Protein AF-A0A5B2W5I4-F1 (afdb_monomer)

Foldseek 3Di:
DPQQPWDWDQDPVRDIFTFSDDDPNATEHEPPRDDPQKDFQVVCVVVQWHADPPFDFNHWYWYQDPPPGIDITGIGGPVRIGGHDDCDVVNVVVVVVVQQQQQAAPPPRDGDPDGDDPQRSHDPVVCVVVVPPGDPDD

Organism: NCBI:txid1892852

Solvent-accessible surface area (backbone atoms only — not comparable to full-atom values): 8288 Å² total; per-residue (Å²): 129,82,78,61,62,68,36,87,42,73,47,97,88,68,50,78,45,65,26,50,41,69,55,98,88,26,43,26,19,47,76,92,50,64,57,88,64,54,35,38,70,66,58,32,48,76,71,52,28,32,80,39,91,89,64,72,66,67,24,36,38,42,39,74,44,89,98,70,46,77,45,78,42,55,21,31,57,54,89,64,42,36,76,42,85,77,87,45,72,67,56,51,51,52,51,51,52,50,54,47,57,45,15,31,18,77,80,82,65,49,75,52,98,54,76,41,52,86,73,62,38,40,45,68,70,59,25,67,75,66,72,55,81,49,73,79,86,128

Structure (mmCIF, N/CA/C/O backbone):
data_AF-A0A5B2W5I4-F1
#
_entry.id   AF-A0A5B2W5I4-F1
#
loop_
_atom_s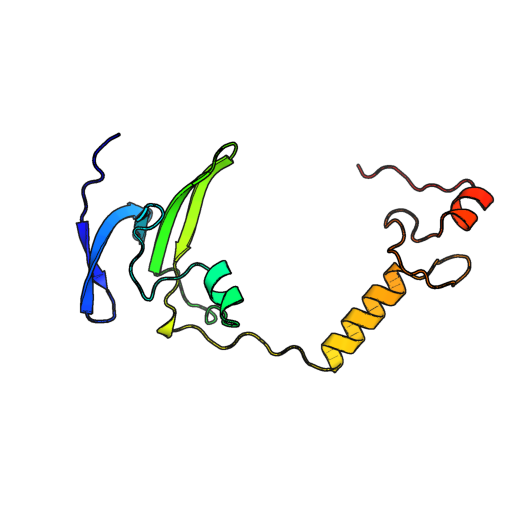ite.group_PDB
_atom_site.id
_atom_site.type_symbol
_atom_site.label_atom_id
_atom_site.label_alt_id
_atom_site.label_comp_id
_atom_site.label_asym_id
_atom_site.label_entity_id
_atom_site.label_seq_id
_atom_site.pdbx_PDB_ins_code
_atom_site.Cartn_x
_atom_site.Cartn_y
_atom_site.Cartn_z
_atom_site.occupancy
_atom_site.B_iso_or_equiv
_atom_site.auth_seq_id
_atom_site.auth_comp_id
_atom_site.auth_asym_id
_atom_site.auth_atom_id
_atom_site.pdbx_PDB_model_num
ATOM 1 N N . MET A 1 1 ? 11.211 -6.173 31.897 1.00 47.19 1 MET A N 1
ATOM 2 C CA . MET A 1 1 ? 10.103 -5.683 31.046 1.00 47.19 1 MET A CA 1
ATOM 3 C C . MET A 1 1 ? 9.092 -4.997 31.952 1.00 47.19 1 MET A C 1
ATOM 5 O O . MET A 1 1 ? 8.561 -5.672 32.825 1.00 47.19 1 MET A O 1
ATOM 9 N N . ARG A 1 2 ? 8.875 -3.675 31.846 1.00 47.03 2 ARG A N 1
ATOM 10 C CA . ARG A 1 2 ? 7.774 -3.039 32.595 1.00 47.03 2 ARG A CA 1
ATOM 11 C C . ARG A 1 2 ? 6.485 -3.701 32.123 1.00 47.03 2 ARG A C 1
ATOM 13 O O . ARG A 1 2 ? 6.243 -3.718 30.919 1.00 47.03 2 ARG A O 1
ATOM 20 N N . ARG A 1 3 ? 5.700 -4.273 33.043 1.00 52.47 3 ARG A N 1
ATOM 21 C CA . ARG A 1 3 ? 4.307 -4.635 32.761 1.00 52.47 3 ARG A CA 1
ATOM 22 C C . ARG A 1 3 ? 3.665 -3.366 32.210 1.00 52.47 3 ARG A C 1
ATOM 24 O O . ARG A 1 3 ? 3.555 -2.388 32.948 1.00 52.47 3 ARG A O 1
ATOM 31 N N . ALA A 1 4 ? 3.361 -3.342 30.914 1.00 59.84 4 ALA A N 1
ATOM 32 C CA . ALA A 1 4 ? 2.595 -2.247 30.348 1.00 59.84 4 ALA A CA 1
ATOM 33 C C . ALA A 1 4 ? 1.312 -2.164 31.177 1.00 59.84 4 ALA A C 1
ATOM 35 O O . ALA A 1 4 ? 0.634 -3.178 31.354 1.00 59.84 4 ALA A O 1
ATOM 36 N N . GLN A 1 5 ? 1.050 -1.004 31.777 1.00 69.81 5 GLN A N 1
ATOM 37 C CA . GLN A 1 5 ? -0.222 -0.779 32.445 1.00 69.81 5 GLN A CA 1
ATOM 38 C C . GLN A 1 5 ? -1.288 -0.859 31.362 1.00 69.81 5 GLN A C 1
ATOM 40 O O . GLN A 1 5 ? -1.392 0.037 30.524 1.00 69.81 5 GLN A O 1
ATOM 45 N N . LEU A 1 6 ? -2.014 -1.973 31.351 1.00 83.12 6 LEU A N 1
ATOM 46 C CA . LEU A 1 6 ? -3.155 -2.142 30.476 1.00 83.12 6 LEU A CA 1
ATOM 47 C C . LEU A 1 6 ? -4.199 -1.098 30.867 1.00 83.12 6 LEU A C 1
ATOM 49 O O . LEU A 1 6 ? -4.461 -0.894 32.053 1.00 83.12 6 LEU A O 1
ATOM 53 N N . ARG A 1 7 ? -4.746 -0.409 29.872 1.00 87.31 7 ARG A N 1
ATOM 54 C CA . ARG A 1 7 ? -5.828 0.554 30.057 1.00 87.31 7 ARG A CA 1
ATOM 55 C C . ARG A 1 7 ? -7.061 0.063 29.331 1.00 87.31 7 ARG A C 1
ATOM 57 O O . ARG A 1 7 ? -6.965 -0.368 28.182 1.00 87.31 7 ARG A O 1
ATOM 64 N N . ASP A 1 8 ? -8.197 0.159 30.006 1.00 92.06 8 ASP A N 1
ATOM 65 C CA . ASP A 1 8 ? -9.489 -0.109 29.397 1.00 92.06 8 ASP A CA 1
ATOM 66 C C . ASP A 1 8 ? -9.794 0.974 28.359 1.00 92.06 8 ASP A C 1
ATOM 68 O O . ASP A 1 8 ? -9.688 2.175 28.619 1.00 92.06 8 ASP A O 1
ATOM 72 N N . LEU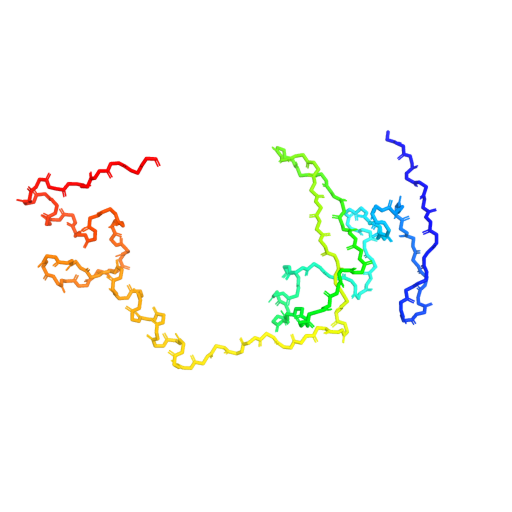 A 1 9 ? -10.169 0.534 27.165 1.00 93.00 9 LEU A N 1
ATOM 73 C CA . LEU A 1 9 ? -10.614 1.368 26.064 1.00 93.00 9 LEU A CA 1
ATOM 74 C C . LEU A 1 9 ? -11.902 0.766 25.514 1.00 93.00 9 LEU A C 1
ATOM 76 O O . LEU A 1 9 ? -11.967 -0.428 25.221 1.00 93.00 9 LEU A O 1
ATOM 80 N N . ARG A 1 10 ? -12.917 1.605 25.323 1.00 95.06 10 ARG A N 1
ATOM 81 C CA . ARG A 1 10 ? -14.127 1.212 24.607 1.00 95.06 10 ARG A CA 1
ATOM 82 C C . ARG A 1 10 ? -13.974 1.546 23.125 1.00 95.06 10 ARG A C 1
ATOM 84 O O . ARG A 1 10 ? -13.697 2.693 22.777 1.00 95.06 10 ARG A O 1
ATOM 91 N N . LEU A 1 11 ? -14.128 0.542 22.269 1.00 93.56 11 LEU A N 1
ATOM 92 C CA . LEU A 1 11 ? -14.092 0.680 20.816 1.00 93.56 11 LEU A CA 1
ATOM 93 C C . LEU A 1 11 ? -15.392 1.298 20.279 1.00 93.56 11 LEU A C 1
ATOM 95 O O . LEU A 1 11 ? -16.379 1.467 20.998 1.00 93.56 11 LEU A O 1
ATOM 99 N N . TRP A 1 12 ? -15.388 1.645 18.990 1.00 91.88 12 TRP A N 1
ATOM 100 C CA . TRP A 1 12 ? -16.520 2.294 18.315 1.00 91.88 12 TRP A CA 1
ATOM 101 C C . TRP A 1 12 ? -17.763 1.399 18.204 1.00 91.88 12 TRP A C 1
ATOM 103 O O . TRP A 1 12 ? -18.869 1.912 18.071 1.00 91.88 12 TRP A O 1
ATOM 113 N N . ASP A 1 13 ? -17.582 0.081 18.246 1.00 91.50 13 ASP A N 1
ATOM 114 C CA . ASP A 1 13 ? -18.636 -0.937 18.215 1.00 91.50 13 ASP A CA 1
ATOM 115 C C . ASP A 1 13 ? -19.208 -1.235 19.616 1.00 91.50 13 ASP A C 1
ATOM 117 O O . ASP A 1 13 ? -20.123 -2.041 19.768 1.00 91.50 13 ASP A O 1
ATOM 121 N N . GLY A 1 14 ? -18.683 -0.572 20.652 1.00 92.69 14 GLY A N 1
ATOM 122 C CA . GLY A 1 14 ? -19.069 -0.769 22.043 1.00 92.69 14 GLY A CA 1
ATOM 123 C C . GLY A 1 14 ? -18.291 -1.868 22.767 1.00 92.69 14 GLY A C 1
ATOM 124 O O . GLY A 1 14 ? -18.471 -1.989 23.982 1.00 92.69 14 GLY A O 1
ATOM 125 N N . THR A 1 15 ? -17.418 -2.602 22.072 1.00 92.69 15 THR A N 1
ATOM 126 C CA . THR A 1 15 ? -16.569 -3.654 22.638 1.00 92.69 15 THR A CA 1
ATOM 127 C C . THR A 1 15 ? -15.496 -3.043 23.537 1.00 92.69 15 THR A C 1
ATOM 129 O O . THR A 1 15 ? -14.864 -2.040 23.198 1.00 92.69 15 THR A O 1
ATOM 132 N N . TRP A 1 16 ? -15.269 -3.650 24.699 1.00 93.62 16 TRP A N 1
ATOM 133 C CA . TRP A 1 16 ? -14.172 -3.270 25.585 1.00 93.62 16 TRP A CA 1
ATOM 134 C C . TRP A 1 16 ? -12.892 -4.007 25.201 1.00 93.62 16 TRP A C 1
ATOM 136 O O . TRP A 1 16 ? -12.906 -5.212 24.960 1.00 93.62 16 TRP A O 1
ATOM 146 N N . THR A 1 17 ? -11.777 -3.284 25.166 1.00 93.25 17 THR A N 1
ATOM 147 C CA . THR A 1 17 ? -10.445 -3.835 24.915 1.00 93.25 17 THR A CA 1
ATOM 148 C C . THR A 1 17 ? -9.432 -3.241 25.881 1.00 93.25 17 THR A C 1
ATOM 150 O O . THR A 1 17 ? -9.614 -2.145 26.406 1.00 93.25 17 THR A O 1
ATOM 153 N N . TRP A 1 18 ? -8.307 -3.929 26.041 1.00 93.31 18 TRP A N 1
ATOM 154 C CA . TRP A 1 18 ? -7.141 -3.398 26.735 1.00 93.31 18 TRP A CA 1
ATOM 155 C C . TRP A 1 18 ? -6.118 -2.871 25.738 1.00 93.31 18 TRP A C 1
ATOM 157 O O . TRP A 1 18 ? -5.726 -3.594 24.822 1.00 93.31 18 TRP A O 1
ATOM 167 N N . CYS A 1 19 ? -5.674 -1.627 25.903 1.00 93.62 19 CYS A N 1
ATOM 168 C CA . CYS A 1 19 ? -4.516 -1.083 25.194 1.00 93.62 19 CYS A CA 1
ATOM 169 C C . CYS A 1 19 ? -3.306 -0.996 26.132 1.00 93.62 19 CYS A C 1
ATOM 171 O O . CYS A 1 19 ? -3.439 -0.948 27.354 1.00 93.62 19 CYS A O 1
ATOM 173 N N . SER A 1 20 ? -2.100 -0.991 25.570 1.00 92.44 20 SER A N 1
ATOM 174 C CA . SER A 1 20 ? -0.847 -0.908 26.333 1.00 92.44 20 SER A CA 1
ATOM 175 C C . SER A 1 20 ? -0.504 0.521 26.778 1.00 92.44 20 SER A C 1
ATOM 177 O O . SER A 1 20 ? 0.445 0.729 27.535 1.00 92.44 20 SER A O 1
ATOM 179 N N . GLY A 1 21 ? -1.271 1.509 26.311 1.00 92.69 21 GLY A N 1
ATOM 180 C CA . GLY A 1 21 ? -1.161 2.915 26.670 1.00 92.69 21 GLY A CA 1
ATOM 181 C C . GLY A 1 21 ? -1.597 3.821 25.523 1.00 92.69 21 GLY A C 1
ATOM 182 O O . GLY A 1 21 ? -2.239 3.377 24.572 1.00 92.69 21 GLY A O 1
ATOM 183 N N . PHE A 1 22 ? -1.198 5.089 25.605 1.00 93.31 22 PHE A N 1
ATOM 184 C CA . PHE A 1 22 ? -1.437 6.092 24.569 1.00 93.31 22 PHE A CA 1
ATOM 185 C C . PHE A 1 22 ? -0.106 6.688 24.103 1.00 93.31 22 PHE A C 1
ATOM 187 O O . PHE A 1 22 ? 0.789 6.908 24.920 1.00 93.31 22 PHE A O 1
ATOM 194 N N . ARG A 1 23 ? 0.025 6.923 22.798 1.00 92.38 23 ARG A N 1
ATOM 195 C CA . ARG A 1 23 ? 1.140 7.629 22.153 1.00 92.38 23 ARG A CA 1
ATOM 196 C C . ARG A 1 23 ? 0.539 8.671 21.224 1.00 92.38 23 ARG A C 1
ATOM 198 O O . ARG A 1 23 ? -0.320 8.325 20.423 1.00 92.38 23 ARG A O 1
ATOM 205 N N . ASP A 1 24 ? 0.929 9.930 21.392 1.00 88.88 24 ASP A N 1
ATOM 206 C CA . ASP A 1 24 ? 0.419 11.052 20.591 1.00 88.88 24 ASP A CA 1
ATOM 207 C C . ASP A 1 24 ? -1.122 11.122 20.547 1.00 88.88 24 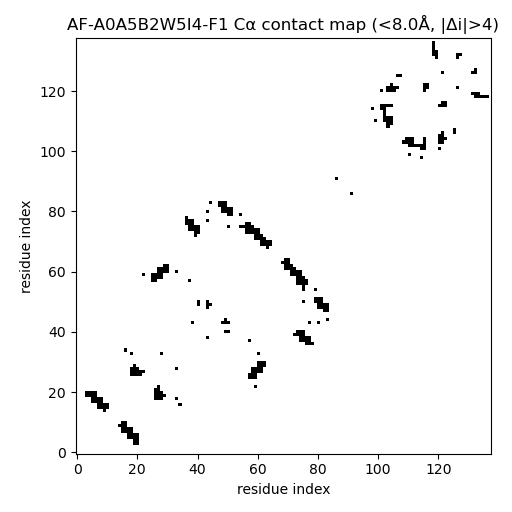ASP A C 1
ATOM 209 O O . ASP A 1 24 ? -1.734 11.403 19.523 1.00 88.88 24 ASP A O 1
ATOM 213 N N . GLY A 1 25 ? -1.767 10.807 21.676 1.00 92.38 25 GLY A N 1
ATOM 214 C CA . GLY A 1 25 ? -3.230 10.775 21.801 1.00 92.38 25 GLY A CA 1
ATOM 215 C C . GLY A 1 25 ? -3.906 9.517 21.242 1.00 92.38 25 GLY A C 1
ATOM 216 O O . GLY A 1 25 ? -5.096 9.322 21.477 1.00 92.38 25 GLY A O 1
ATOM 217 N N . LEU A 1 26 ? -3.164 8.625 20.583 1.00 95.44 26 LEU A N 1
ATOM 218 C CA . LEU A 1 26 ? -3.679 7.385 20.010 1.00 95.44 26 LEU A CA 1
ATOM 219 C C . LEU A 1 26 ? -3.428 6.179 20.929 1.00 95.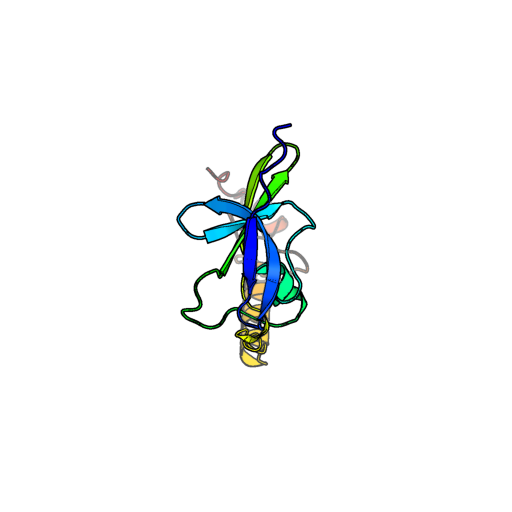44 26 LEU A C 1
ATOM 221 O O . LEU A 1 26 ? -2.319 6.026 21.453 1.00 95.44 26 LEU A O 1
ATOM 225 N N . PRO A 1 27 ? -4.416 5.287 21.127 1.00 95.88 27 PRO A N 1
ATOM 226 C CA . PRO A 1 27 ? -4.196 4.032 21.832 1.00 95.88 27 PRO A CA 1
ATOM 227 C C . PRO A 1 27 ? -3.215 3.154 21.053 1.00 95.88 27 PRO A C 1
ATOM 229 O O . PRO A 1 27 ? -3.253 3.103 19.822 1.00 95.88 27 PRO A O 1
ATOM 232 N N . TRP A 1 28 ? -2.347 2.436 21.764 1.00 95.88 28 TRP A N 1
ATOM 233 C CA . TRP A 1 28 ? -1.427 1.498 21.130 1.00 95.88 28 TRP A CA 1
ATOM 234 C C . TRP A 1 28 ? -1.483 0.098 21.736 1.00 95.88 28 TRP A C 1
ATOM 236 O O . TRP A 1 28 ? -1.769 -0.086 22.920 1.00 95.88 28 TRP A O 1
ATOM 246 N N . TRP A 1 29 ? -1.184 -0.892 20.902 1.00 95.00 29 TRP A N 1
ATOM 247 C CA . TRP A 1 29 ? -1.163 -2.310 21.239 1.00 95.00 29 TRP A CA 1
ATOM 248 C C . TRP A 1 29 ? 0.190 -2.920 20.896 1.00 95.00 29 TRP A C 1
ATOM 250 O O . TRP A 1 29 ? 0.862 -2.495 19.954 1.00 95.00 29 TRP A O 1
ATOM 260 N N . CYS A 1 30 ? 0.576 -3.938 21.654 1.00 93.38 30 CYS A N 1
ATOM 261 C CA . CYS A 1 30 ? 1.709 -4.785 21.324 1.00 93.38 30 CYS A CA 1
ATOM 262 C C . CYS A 1 30 ? 1.376 -5.715 20.150 1.00 93.38 30 CYS A C 1
ATOM 264 O O . CYS A 1 30 ? 0.217 -5.928 19.781 1.00 93.38 30 CYS A O 1
ATOM 266 N N . TRP A 1 31 ? 2.417 -6.331 19.594 1.00 91.50 31 TRP A N 1
ATOM 267 C CA . TRP A 1 31 ? 2.257 -7.406 18.621 1.00 91.50 31 TRP A CA 1
ATOM 268 C C . TRP A 1 31 ? 1.277 -8.484 19.114 1.00 91.50 31 TRP A C 1
ATOM 270 O O . TRP A 1 31 ? 1.434 -9.013 20.213 1.00 91.50 31 TRP A O 1
ATOM 280 N N . GLY A 1 32 ? 0.278 -8.809 18.290 1.00 89.44 32 GLY A N 1
ATOM 281 C CA . GLY A 1 32 ? -0.716 -9.847 18.580 1.00 89.44 32 GLY A CA 1
ATOM 282 C C . GLY A 1 32 ? -1.811 -9.463 19.582 1.00 89.44 32 GLY A C 1
ATOM 283 O O . GLY A 1 32 ? -2.672 -10.292 19.846 1.00 89.44 32 GLY A O 1
ATOM 284 N N . SER A 1 33 ? -1.815 -8.239 20.123 1.00 91.50 33 SER A N 1
ATOM 285 C CA . SER A 1 33 ? -2.829 -7.799 21.097 1.00 91.50 33 SER A CA 1
ATOM 286 C C . SER A 1 33 ? -3.823 -6.774 20.546 1.00 91.50 33 SER A C 1
ATOM 288 O O . SER A 1 33 ? -4.602 -6.222 21.319 1.00 91.50 33 SER A O 1
ATOM 290 N N . ALA A 1 34 ? -3.766 -6.456 19.250 1.00 92.25 34 ALA A N 1
ATOM 291 C CA . ALA A 1 34 ? -4.733 -5.556 18.630 1.00 92.25 34 ALA A CA 1
ATOM 292 C C . ALA A 1 34 ? -6.115 -6.235 18.555 1.00 92.25 34 ALA A C 1
ATOM 294 O O . ALA A 1 34 ? -6.189 -7.411 18.187 1.00 92.25 34 ALA A O 1
ATOM 295 N N . PRO A 1 35 ? -7.203 -5.525 18.898 1.00 93.25 35 PRO A N 1
ATOM 296 C CA . PRO A 1 35 ? -8.545 -6.088 18.873 1.00 93.25 35 PRO A CA 1
ATOM 297 C C . PRO A 1 35 ? -9.027 -6.346 17.442 1.00 93.25 35 PRO A C 1
ATOM 299 O O . PRO A 1 35 ? -8.550 -5.742 16.477 1.00 93.25 35 PRO A O 1
ATOM 302 N N . ALA A 1 36 ? -10.027 -7.219 17.316 1.00 91.50 36 ALA A N 1
ATOM 303 C CA . ALA A 1 36 ? -10.714 -7.439 16.051 1.00 91.50 36 ALA A CA 1
ATOM 304 C C . ALA A 1 36 ? -11.323 -6.128 15.517 1.00 91.50 36 ALA A C 1
ATOM 306 O O . ALA A 1 36 ? -11.707 -5.241 16.275 1.00 91.50 36 ALA A O 1
ATOM 307 N N . GLY A 1 37 ? -11.384 -5.994 14.191 1.00 92.94 37 GLY A N 1
ATOM 308 C CA . GLY A 1 37 ? -11.882 -4.786 13.524 1.00 92.94 37 GLY A CA 1
ATOM 309 C C . GLY A 1 37 ? -10.831 -3.691 13.304 1.00 92.94 37 GLY A C 1
ATOM 310 O O . GLY A 1 37 ? -11.053 -2.804 12.475 1.00 92.94 37 GLY A O 1
ATOM 311 N N . LEU A 1 38 ? -9.675 -3.771 13.973 1.00 95.81 38 LEU A N 1
ATOM 312 C CA . LEU A 1 38 ? -8.509 -2.933 13.701 1.00 95.81 38 LEU A CA 1
ATOM 313 C C . LEU A 1 38 ? -7.468 -3.696 12.887 1.00 95.81 38 LEU A C 1
ATOM 315 O O . LEU A 1 38 ? -7.018 -4.772 13.269 1.00 95.81 38 LEU A O 1
ATOM 319 N N . VAL A 1 39 ? -7.064 -3.113 11.764 1.00 96.69 39 VAL A N 1
ATOM 320 C CA . VAL A 1 39 ? -6.144 -3.737 10.812 1.00 96.69 39 VAL A CA 1
ATOM 321 C C . VAL A 1 39 ? -5.112 -2.744 10.301 1.00 96.69 39 VAL A C 1
ATOM 323 O O . VAL A 1 39 ? -5.371 -1.552 10.146 1.00 96.69 39 VAL A O 1
ATOM 326 N N . THR A 1 40 ? -3.920 -3.245 10.007 1.00 96.62 40 THR A N 1
ATOM 327 C CA . THR A 1 40 ? -2.864 -2.474 9.343 1.00 96.62 40 THR A CA 1
ATOM 328 C C . THR A 1 40 ? -3.188 -2.242 7.864 1.00 96.62 40 THR A C 1
ATOM 330 O O . THR A 1 40 ? -3.990 -2.956 7.254 1.00 96.62 40 THR A O 1
ATOM 333 N N . LEU A 1 41 ? -2.511 -1.275 7.235 1.00 95.19 41 LEU A N 1
ATOM 334 C CA . LEU A 1 41 ? -2.646 -1.030 5.790 1.00 95.19 41 LEU A CA 1
ATOM 335 C C . LEU A 1 41 ? -2.322 -2.266 4.939 1.00 95.19 41 LEU A C 1
ATOM 337 O O . LEU A 1 41 ? -2.948 -2.472 3.900 1.00 95.19 41 LEU A O 1
ATOM 341 N N . SER A 1 42 ? -1.356 -3.084 5.362 1.00 94.25 42 SER A N 1
ATOM 342 C CA . SER A 1 42 ? -1.001 -4.327 4.670 1.00 94.25 42 SER A CA 1
ATOM 343 C C . SER A 1 42 ? -2.138 -5.347 4.735 1.00 94.25 42 SER A C 1
ATOM 345 O O . SER A 1 42 ? -2.537 -5.873 3.700 1.00 94.25 42 SER A O 1
ATOM 347 N N . GLN A 1 43 ? -2.737 -5.529 5.914 1.00 95.44 43 GLN A N 1
ATOM 348 C CA . GLN A 1 43 ? -3.878 -6.431 6.104 1.00 95.44 43 GLN A CA 1
ATOM 349 C C . GLN A 1 43 ? -5.119 -5.983 5.314 1.00 95.44 43 GLN A C 1
ATOM 351 O O . GLN A 1 43 ? -5.840 -6.822 4.779 1.00 95.44 43 GLN A O 1
ATOM 356 N N . LEU A 1 44 ? -5.357 -4.672 5.162 1.00 95.88 44 LEU A N 1
ATOM 357 C CA . LEU A 1 44 ? -6.413 -4.178 4.264 1.00 95.88 44 LEU A CA 1
ATOM 358 C C . LEU A 1 44 ? -6.159 -4.590 2.809 1.00 95.88 44 LEU A C 1
ATOM 360 O O . LEU A 1 44 ? -7.075 -5.043 2.124 1.00 95.88 44 LEU A O 1
ATOM 364 N N . ARG A 1 45 ? -4.914 -4.462 2.334 1.00 94.19 45 ARG A N 1
ATOM 365 C CA . ARG A 1 45 ? -4.543 -4.812 0.953 1.00 94.19 45 ARG A CA 1
ATOM 366 C C . ARG A 1 45 ? -4.712 -6.303 0.675 1.00 94.19 45 ARG A C 1
ATOM 368 O O . ARG A 1 45 ? -5.189 -6.652 -0.402 1.00 94.19 45 ARG A O 1
ATOM 375 N N . GLU A 1 46 ? -4.378 -7.159 1.638 1.00 95.12 46 GLU A N 1
ATOM 376 C CA . GLU A 1 46 ? -4.601 -8.612 1.558 1.00 95.12 46 GLU A CA 1
ATOM 377 C C . GLU A 1 46 ? -6.085 -8.949 1.361 1.00 95.12 46 GLU A C 1
ATOM 379 O O . GLU A 1 46 ? -6.426 -9.830 0.574 1.00 95.12 46 GLU A O 1
ATOM 384 N N . GLN A 1 47 ? -6.978 -8.175 1.982 1.00 94.00 47 GLN A N 1
ATOM 385 C CA . GLN A 1 47 ? -8.432 -8.313 1.843 1.00 94.00 47 GLN A CA 1
ATOM 386 C C . GLN A 1 47 ? -9.004 -7.614 0.598 1.00 94.00 47 GLN A C 1
ATOM 388 O O . GLN A 1 47 ? -10.220 -7.526 0.441 1.00 94.00 47 GLN A O 1
ATOM 393 N N . ARG A 1 48 ? -8.156 -7.096 -0.305 1.00 94.00 48 ARG A N 1
ATOM 394 C CA . ARG A 1 48 ? -8.566 -6.256 -1.451 1.00 94.00 48 ARG A CA 1
ATOM 395 C C . ARG A 1 48 ? -9.388 -5.033 -1.029 1.00 94.00 48 ARG A C 1
ATOM 397 O O . ARG A 1 48 ? -10.235 -4.540 -1.778 1.00 94.00 48 ARG A O 1
ATOM 404 N N . LEU A 1 49 ? -9.095 -4.512 0.154 1.00 95.81 49 LEU A N 1
ATOM 405 C CA . LEU A 1 49 ? -9.634 -3.273 0.683 1.00 95.81 49 LEU A CA 1
ATOM 406 C C . LEU A 1 49 ? -8.554 -2.190 0.670 1.00 95.81 49 LEU A C 1
ATOM 408 O O . LEU A 1 49 ? -7.352 -2.436 0.543 1.00 95.81 49 LEU A O 1
ATOM 412 N N . ARG A 1 50 ? -8.994 -0.947 0.805 1.00 94.81 50 ARG A N 1
ATOM 413 C CA . ARG A 1 50 ? -8.130 0.201 1.053 1.00 94.81 50 ARG A CA 1
ATOM 414 C C . ARG A 1 50 ? -8.779 1.110 2.083 1.00 94.81 50 ARG A C 1
ATOM 416 O O . ARG A 1 50 ? -9.999 1.171 2.210 1.00 94.81 50 ARG A O 1
ATOM 423 N N . ARG A 1 51 ? -7.942 1.876 2.771 1.00 95.06 51 ARG A N 1
ATOM 424 C CA . ARG A 1 51 ? -8.388 2.949 3.656 1.00 95.06 51 ARG A CA 1
ATOM 425 C C . ARG A 1 51 ? -9.267 3.948 2.891 1.00 95.06 51 ARG A C 1
ATOM 427 O O . ARG A 1 51 ? -8.931 4.323 1.759 1.00 95.06 51 ARG A O 1
ATOM 434 N N . ARG A 1 52 ? -10.355 4.417 3.507 1.00 95.19 52 ARG A N 1
ATOM 435 C CA . ARG A 1 52 ? -11.138 5.541 2.972 1.00 95.19 52 ARG A CA 1
ATOM 436 C C . ARG A 1 52 ? -10.281 6.809 2.962 1.00 95.19 52 ARG A C 1
ATOM 438 O O . ARG A 1 52 ? -9.479 7.042 3.864 1.00 95.19 52 ARG A O 1
ATOM 445 N N . ALA A 1 53 ? -10.446 7.650 1.944 1.00 93.12 53 ALA A N 1
ATOM 446 C CA . ALA A 1 53 ? -9.778 8.949 1.925 1.00 93.12 53 ALA A CA 1
ATOM 447 C C . ALA A 1 53 ? -10.185 9.774 3.165 1.00 93.12 53 ALA A C 1
ATOM 449 O O . ALA A 1 53 ? -11.372 9.855 3.487 1.00 93.12 53 ALA A O 1
ATOM 450 N N . GLY A 1 54 ? -9.197 10.339 3.864 1.00 93.44 54 GLY A N 1
ATOM 451 C CA . GLY A 1 54 ? -9.405 11.131 5.082 1.00 93.44 54 GLY A CA 1
ATOM 452 C C . GLY A 1 54 ? -9.722 10.331 6.351 1.00 93.44 54 GLY A C 1
ATOM 453 O O . GLY A 1 54 ? -10.153 10.921 7.329 1.00 93.44 54 GLY A O 1
ATOM 454 N N . GLN A 1 55 ? -9.566 9.004 6.354 1.00 93.62 55 GLN A N 1
ATOM 455 C CA . GLN A 1 55 ? -9.694 8.224 7.586 1.00 93.62 55 GLN A CA 1
ATOM 456 C C . GLN A 1 55 ? -8.398 8.308 8.396 1.00 93.62 55 GLN A C 1
ATOM 458 O O . GLN A 1 55 ? -7.382 7.758 7.971 1.00 93.62 55 GLN A O 1
ATOM 463 N N . ASP A 1 56 ? -8.440 8.930 9.565 1.00 94.69 56 ASP A N 1
ATOM 464 C CA . ASP A 1 56 ? -7.308 8.936 10.492 1.00 94.69 56 ASP A CA 1
ATOM 465 C C . ASP A 1 56 ? -7.098 7.556 11.138 1.00 94.69 56 ASP A C 1
ATOM 467 O O . ASP A 1 56 ? -8.048 6.765 11.254 1.00 94.69 56 ASP A O 1
ATOM 471 N N . PRO A 1 57 ? -5.854 7.212 11.516 1.00 95.88 57 PRO A N 1
ATOM 472 C CA . PRO A 1 57 ? -5.583 5.988 12.254 1.00 95.88 57 PRO A CA 1
ATOM 473 C C . PRO A 1 57 ? -6.323 6.007 13.593 1.00 95.88 57 PRO A C 1
ATOM 475 O O . PRO A 1 57 ? -6.325 7.004 14.308 1.00 95.88 57 PRO A O 1
ATOM 478 N N . PHE A 1 58 ? -6.945 4.884 13.945 1.00 95.94 58 PHE A N 1
ATOM 479 C CA . PHE A 1 58 ? -7.612 4.745 15.240 1.00 95.94 58 PHE A CA 1
ATOM 480 C C . PHE A 1 58 ? -6.603 4.493 16.361 1.00 95.94 58 PHE A C 1
ATOM 482 O O . PHE A 1 58 ? -6.826 4.879 17.503 1.00 95.94 58 PHE A O 1
ATOM 489 N N . GLY A 1 59 ? -5.492 3.833 16.040 1.00 96.31 59 GLY A N 1
ATOM 490 C CA . GLY A 1 59 ? -4.427 3.591 16.995 1.00 96.31 59 GLY A CA 1
ATOM 491 C C . GLY A 1 59 ? -3.179 3.008 16.357 1.00 96.31 59 GLY A C 1
ATOM 492 O O . GLY A 1 59 ? -3.031 3.019 15.135 1.00 96.31 59 GLY A O 1
ATOM 493 N N . LEU A 1 60 ? -2.273 2.508 17.190 1.00 97.31 60 LEU A N 1
ATOM 494 C CA . LEU A 1 60 ? -0.940 2.087 16.774 1.00 97.31 60 LEU A CA 1
ATOM 495 C C . LEU A 1 60 ? -0.644 0.650 17.209 1.00 97.31 60 LEU A C 1
ATOM 497 O O . LEU A 1 60 ? -0.979 0.225 18.309 1.00 97.31 60 LEU A O 1
ATOM 501 N N . LEU A 1 61 ? 0.045 -0.095 16.362 1.00 96.38 61 LEU A N 1
ATOM 502 C CA . LEU A 1 61 ? 0.649 -1.377 16.677 1.00 96.38 61 LEU A CA 1
ATOM 503 C C . LEU A 1 61 ? 2.150 -1.160 16.846 1.00 96.38 61 LEU A C 1
ATOM 505 O O . LEU A 1 61 ? 2.850 -0.862 15.879 1.00 96.38 61 LEU A O 1
ATOM 509 N N . VAL A 1 62 ? 2.645 -1.316 18.068 1.00 95.12 62 VAL A N 1
ATOM 510 C CA . VAL A 1 62 ? 4.061 -1.146 18.394 1.00 95.12 62 VAL A CA 1
ATOM 511 C C . VAL A 1 62 ? 4.680 -2.517 18.599 1.00 95.12 62 VAL A C 1
ATOM 513 O O . VAL A 1 62 ? 4.220 -3.321 19.412 1.00 95.12 62 VAL A O 1
ATOM 516 N N . PHE A 1 63 ? 5.743 -2.799 17.859 1.00 93.12 63 PHE A N 1
ATOM 517 C CA . PHE A 1 63 ? 6.446 -4.070 17.946 1.00 93.12 63 PHE A CA 1
ATOM 518 C C . PHE A 1 63 ? 7.937 -3.877 17.718 1.00 93.12 63 PHE A C 1
ATOM 520 O O . PHE A 1 63 ? 8.376 -2.888 17.141 1.00 93.12 63 PHE A O 1
ATOM 527 N N . ARG A 1 64 ? 8.748 -4.829 18.175 1.00 92.94 64 ARG A N 1
ATOM 528 C CA . ARG A 1 64 ? 10.194 -4.793 17.958 1.00 92.94 64 ARG A CA 1
ATOM 529 C C . ARG A 1 64 ? 10.560 -5.807 16.888 1.00 92.94 64 ARG A C 1
ATOM 531 O O . ARG A 1 64 ? 10.283 -6.992 17.041 1.00 92.94 64 ARG A O 1
ATOM 538 N N . LYS A 1 65 ? 11.191 -5.342 15.813 1.00 92.06 65 LYS A N 1
ATOM 539 C CA . LYS A 1 65 ? 11.691 -6.193 14.733 1.00 92.06 65 LYS A CA 1
ATOM 540 C C . LYS A 1 65 ? 13.188 -6.422 14.924 1.00 92.06 65 LYS A C 1
ATOM 542 O O . LYS A 1 65 ? 13.954 -5.473 15.107 1.00 92.06 65 LYS A O 1
ATOM 547 N N . HIS A 1 66 ? 13.608 -7.685 14.889 1.00 91.38 66 HIS A N 1
ATOM 548 C CA . HIS A 1 66 ? 15.017 -8.052 15.014 1.00 91.38 66 HIS A CA 1
ATOM 549 C C . HIS A 1 66 ? 15.861 -7.345 13.939 1.00 91.38 66 HIS A C 1
ATOM 551 O O . HIS A 1 66 ? 15.493 -7.351 12.766 1.00 91.38 66 HIS A O 1
ATOM 557 N N . GLY A 1 67 ? 16.955 -6.695 14.346 1.00 93.94 67 GLY A N 1
ATOM 558 C CA . GLY A 1 67 ? 17.835 -5.919 13.460 1.00 93.94 67 GLY A CA 1
ATOM 559 C C . GLY A 1 67 ? 17.320 -4.535 13.028 1.00 93.94 67 GLY A C 1
ATOM 560 O O . GLY A 1 67 ? 18.114 -3.741 12.543 1.00 93.94 67 GLY A O 1
ATOM 561 N N . CYS A 1 68 ? 16.036 -4.207 13.229 1.00 92.56 68 CYS A N 1
ATOM 562 C CA . CYS A 1 68 ? 15.457 -2.911 12.826 1.00 92.56 68 CYS A CA 1
ATOM 563 C C . CYS A 1 68 ? 14.998 -2.038 14.008 1.00 92.56 68 CYS A C 1
ATOM 565 O O . CYS A 1 68 ? 14.635 -0.883 13.812 1.00 92.56 68 CYS A O 1
ATOM 567 N N . GLY A 1 69 ? 14.990 -2.575 15.232 1.00 93.88 69 GLY A N 1
ATOM 568 C CA . GLY A 1 69 ? 14.549 -1.843 16.420 1.00 93.88 69 GLY A CA 1
ATOM 569 C C . GLY A 1 69 ? 13.028 -1.819 16.588 1.00 93.88 69 GLY A C 1
ATOM 570 O O . GLY A 1 69 ? 12.323 -2.726 16.140 1.00 93.88 69 GLY A O 1
ATOM 571 N N . GLU A 1 70 ? 12.524 -0.821 17.317 1.00 94.19 70 GLU A N 1
ATOM 572 C CA . GLU A 1 70 ? 11.081 -0.612 17.474 1.00 94.19 70 GLU A CA 1
ATOM 573 C C . GLU A 1 70 ? 10.475 -0.134 16.151 1.00 94.19 70 GLU A C 1
ATOM 575 O O . GLU A 1 70 ? 11.064 0.668 15.432 1.00 94.19 70 GLU A O 1
ATOM 580 N N . GLN A 1 71 ? 9.315 -0.676 15.819 1.00 95.25 71 GLN A N 1
ATOM 581 C CA . GLN A 1 71 ? 8.533 -0.378 14.636 1.00 95.25 71 GLN A CA 1
ATOM 582 C C . GLN A 1 71 ? 7.117 -0.037 15.082 1.00 95.25 71 GLN A C 1
ATOM 584 O O . GLN A 1 71 ? 6.602 -0.587 16.061 1.00 95.25 71 GLN A O 1
ATOM 589 N N . VAL A 1 72 ? 6.491 0.868 14.342 1.00 95.56 72 VAL A N 1
ATOM 590 C CA . VAL A 1 72 ? 5.127 1.316 14.595 1.00 95.56 72 VAL A CA 1
ATOM 591 C C . VAL A 1 72 ? 4.340 1.151 13.306 1.00 95.56 72 VAL A C 1
ATOM 593 O O . VAL A 1 72 ? 4.775 1.603 12.249 1.00 95.56 72 VAL A O 1
ATOM 596 N N . ALA A 1 73 ? 3.196 0.485 13.389 1.00 95.75 73 ALA A N 1
ATOM 597 C CA . ALA A 1 73 ? 2.240 0.393 12.300 1.00 95.75 73 ALA A CA 1
ATOM 598 C C . ALA A 1 73 ? 0.921 1.040 12.718 1.00 95.75 73 ALA A C 1
ATOM 600 O O . ALA A 1 73 ? 0.438 0.839 13.826 1.00 95.75 73 ALA A O 1
ATOM 601 N N . GLU A 1 74 ? 0.324 1.807 11.821 1.00 96.56 74 GLU A N 1
ATOM 602 C CA . GLU A 1 74 ? -0.985 2.409 12.044 1.00 96.56 74 GLU A CA 1
ATOM 603 C C . GLU A 1 74 ? -2.095 1.362 11.920 1.00 96.56 74 GLU A C 1
ATOM 605 O O . GLU A 1 74 ? -2.076 0.512 11.022 1.00 96.56 74 GLU A O 1
ATOM 610 N N . LEU A 1 75 ? -3.080 1.455 12.810 1.00 96.88 75 LEU A N 1
ATOM 611 C CA . LEU A 1 75 ? -4.270 0.620 12.818 1.00 96.88 75 LEU A CA 1
ATOM 612 C C . LEU A 1 75 ? -5.479 1.416 12.344 1.00 96.88 75 LEU A C 1
ATOM 614 O O . LEU A 1 75 ? -5.804 2.488 12.858 1.00 96.88 75 LEU A O 1
ATOM 618 N N . TYR A 1 76 ? -6.173 0.834 11.378 1.00 96.81 76 TYR A N 1
ATOM 619 C CA . TYR A 1 76 ? -7.345 1.392 10.737 1.00 96.81 76 TYR A CA 1
ATOM 620 C C . TYR A 1 76 ? -8.562 0.519 10.988 1.00 96.81 76 TYR A C 1
ATOM 622 O O . TYR A 1 76 ? -8.482 -0.702 11.099 1.00 96.81 76 TYR A O 1
ATOM 630 N N . ARG A 1 77 ? -9.707 1.186 11.033 1.00 96.19 77 ARG A N 1
ATOM 631 C CA . ARG A 1 77 ? -11.023 0.569 11.132 1.00 96.19 77 ARG A CA 1
ATOM 632 C C . ARG A 1 77 ? -11.398 -0.117 9.825 1.00 96.19 77 ARG A C 1
ATOM 634 O O . ARG A 1 77 ? -11.446 0.547 8.786 1.00 96.19 77 ARG A O 1
ATOM 641 N N . VAL A 1 78 ? -11.667 -1.420 9.890 1.00 94.88 78 VAL A N 1
ATOM 642 C CA . VAL A 1 78 ? -12.069 -2.224 8.724 1.00 94.88 78 VAL A CA 1
ATOM 643 C C . VAL A 1 78 ? -13.471 -1.870 8.227 1.00 94.88 78 VAL A C 1
ATOM 645 O O . VAL A 1 78 ? -13.721 -1.903 7.029 1.00 94.88 78 VAL A O 1
ATOM 648 N N . ASP A 1 79 ? -14.370 -1.457 9.118 1.00 94.25 79 ASP A N 1
ATOM 649 C CA . ASP A 1 79 ? -15.762 -1.117 8.800 1.00 94.25 79 ASP A CA 1
ATOM 650 C C . ASP A 1 79 ? -15.898 0.172 7.973 1.00 94.25 79 ASP A C 1
ATOM 652 O O . ASP A 1 79 ? -16.872 0.354 7.249 1.00 94.25 79 ASP A O 1
ATOM 656 N N . LEU A 1 80 ? -14.891 1.047 8.034 1.00 95.56 80 LEU A N 1
ATOM 657 C CA . LEU A 1 80 ? -14.793 2.246 7.198 1.00 95.56 80 LEU A CA 1
ATOM 658 C C . LEU A 1 80 ? -13.986 2.013 5.915 1.00 95.56 80 LEU A C 1
ATOM 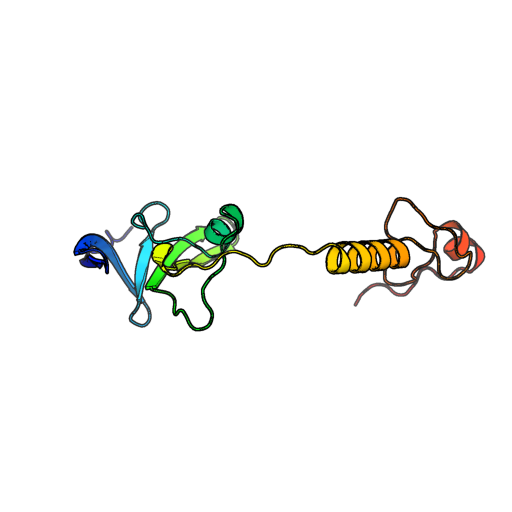660 O O . LEU A 1 80 ? -13.838 2.938 5.110 1.00 95.56 80 LEU A O 1
ATOM 664 N N . ALA A 1 81 ? -13.410 0.824 5.732 1.00 96.06 81 ALA A N 1
ATOM 665 C CA . ALA A 1 81 ? -12.604 0.532 4.563 1.00 96.06 81 ALA A CA 1
ATOM 666 C C . ALA A 1 81 ? -13.473 0.498 3.302 1.00 96.06 81 ALA A C 1
ATOM 668 O O . ALA A 1 81 ? -14.646 0.133 3.314 1.00 96.06 81 ALA A O 1
ATOM 669 N N . VAL A 1 82 ? -12.873 0.880 2.181 1.00 96.31 82 VAL A N 1
ATOM 670 C CA . VAL A 1 82 ? -13.528 0.858 0.873 1.00 96.31 82 VAL A CA 1
ATOM 671 C C . VAL A 1 82 ? -12.848 -0.169 -0.014 1.00 96.31 82 VAL A C 1
ATOM 673 O O . VAL A 1 82 ? -11.673 -0.487 0.177 1.00 96.31 82 VAL A O 1
ATOM 676 N N . ALA A 1 83 ? -13.564 -0.676 -1.014 1.00 95.38 83 ALA A N 1
ATOM 677 C CA . ALA A 1 83 ? -12.985 -1.603 -1.976 1.00 95.38 83 ALA A CA 1
ATOM 678 C C . ALA A 1 83 ? -11.715 -1.012 -2.617 1.00 95.38 83 ALA A C 1
ATOM 680 O O . ALA A 1 83 ? -11.640 0.184 -2.953 1.00 95.38 83 ALA A O 1
ATOM 681 N N . ALA A 1 84 ? -10.694 -1.857 -2.772 1.00 92.75 84 ALA A N 1
ATOM 682 C CA . ALA A 1 84 ? -9.515 -1.494 -3.538 1.00 92.75 84 ALA A CA 1
ATOM 683 C C . ALA A 1 84 ? -9.915 -1.157 -4.981 1.00 92.75 84 ALA A C 1
ATOM 685 O O . ALA A 1 84 ? -10.897 -1.671 -5.519 1.00 92.75 84 ALA A O 1
ATOM 686 N N . ARG A 1 85 ? -9.144 -0.270 -5.619 1.00 89.31 85 ARG A N 1
ATOM 687 C CA . ARG A 1 85 ? -9.384 0.088 -7.017 1.00 89.31 85 ARG A CA 1
ATOM 688 C C . ARG A 1 85 ? -9.237 -1.161 -7.883 1.00 89.31 85 ARG A C 1
ATOM 690 O O . ARG A 1 85 ? -8.199 -1.818 -7.846 1.00 89.31 85 ARG A O 1
ATOM 697 N N . THR A 1 86 ? -10.249 -1.439 -8.693 1.00 87.62 86 THR A N 1
ATOM 698 C CA . THR A 1 86 ? -10.196 -2.535 -9.656 1.00 87.62 86 THR A CA 1
ATOM 699 C C . THR A 1 86 ? -9.178 -2.226 -10.745 1.00 87.62 86 THR A C 1
ATOM 701 O O . THR A 1 86 ? -9.142 -1.126 -11.304 1.00 87.62 86 THR A O 1
ATOM 704 N N . TYR A 1 87 ? -8.347 -3.216 -11.047 1.00 90.31 87 TYR A N 1
ATOM 705 C CA . TYR A 1 87 ? -7.412 -3.166 -12.156 1.00 90.31 87 TYR A CA 1
ATOM 706 C C . TYR A 1 87 ? -8.188 -3.264 -13.473 1.00 90.31 87 TYR A C 1
ATOM 708 O O . TYR A 1 87 ? -8.801 -4.291 -13.757 1.00 90.31 87 TYR A O 1
ATOM 716 N N . THR A 1 88 ? -8.227 -2.182 -14.252 1.00 92.06 88 THR A N 1
ATOM 717 C CA . THR A 1 88 ? -8.963 -2.158 -15.524 1.00 92.06 88 THR A CA 1
ATOM 718 C C . THR A 1 88 ? -8.102 -2.694 -16.664 1.00 92.06 88 THR A C 1
ATOM 720 O O . THR A 1 88 ? -6.873 -2.667 -16.593 1.00 92.06 88 THR A O 1
ATOM 723 N N . LEU A 1 89 ? -8.738 -3.124 -17.758 1.00 94.62 89 LEU A N 1
ATOM 724 C CA . LEU A 1 89 ? -8.034 -3.565 -18.970 1.00 94.62 89 LEU A CA 1
ATOM 725 C C . LEU A 1 89 ? -7.108 -2.478 -19.540 1.00 94.62 89 LEU A C 1
ATOM 727 O O . LEU A 1 89 ? -6.020 -2.787 -20.015 1.00 94.62 89 LEU A O 1
ATOM 731 N N . ALA A 1 90 ? -7.498 -1.204 -19.438 1.00 94.31 90 ALA A N 1
ATOM 732 C CA . ALA A 1 90 ? -6.655 -0.086 -19.859 1.00 94.31 90 ALA A CA 1
ATOM 733 C C . ALA A 1 90 ? -5.372 0.006 -19.019 1.00 94.31 90 ALA A C 1
ATOM 735 O O . ALA A 1 90 ? -4.283 0.123 -19.572 1.00 94.31 90 ALA A O 1
ATOM 736 N N . VAL A 1 91 ? -5.482 -0.130 -17.691 1.00 93.75 91 VAL A N 1
ATOM 737 C CA . VAL A 1 91 ? -4.305 -0.167 -16.808 1.00 93.75 91 VAL A CA 1
ATOM 738 C C . VAL A 1 91 ? -3.449 -1.398 -17.117 1.00 93.75 91 VAL A C 1
ATOM 740 O O . VAL A 1 91 ? -2.229 -1.278 -17.194 1.00 93.75 91 VAL A O 1
ATOM 743 N N 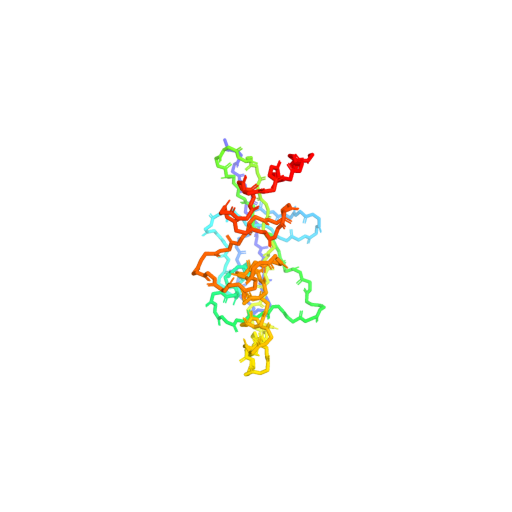. ALA A 1 92 ? -4.073 -2.552 -17.380 1.00 93.94 92 ALA A N 1
ATOM 744 C CA . ALA A 1 92 ? -3.375 -3.765 -17.802 1.00 93.94 92 ALA A CA 1
ATOM 745 C C . ALA A 1 92 ? -2.532 -3.550 -19.062 1.00 93.94 92 ALA A C 1
ATOM 747 O O . ALA A 1 92 ? -1.352 -3.903 -19.082 1.00 93.94 92 ALA A O 1
ATOM 748 N N . ALA A 1 93 ? -3.117 -2.922 -20.082 1.00 96.19 93 ALA A N 1
ATOM 749 C CA . ALA A 1 93 ? -2.430 -2.593 -21.322 1.00 96.19 93 ALA A CA 1
ATOM 750 C C . ALA A 1 93 ? -1.285 -1.593 -21.096 1.00 96.19 93 ALA A C 1
ATOM 752 O O . ALA A 1 93 ? -0.196 -1.790 -21.633 1.00 96.19 93 ALA A O 1
ATOM 753 N N . SER A 1 94 ? -1.486 -0.565 -20.265 1.00 96.62 94 SER A N 1
ATOM 754 C CA . SER A 1 94 ? -0.434 0.401 -19.923 1.00 96.62 94 SER A CA 1
ATOM 755 C C . SER A 1 94 ? 0.746 -0.253 -19.203 1.00 96.62 94 SER A C 1
ATOM 757 O O . SER A 1 94 ? 1.896 0.007 -19.553 1.00 96.62 94 SER A O 1
ATOM 759 N N . VAL A 1 95 ? 0.484 -1.141 -18.238 1.00 96.06 95 VAL A N 1
ATOM 760 C CA . VAL A 1 95 ? 1.541 -1.887 -17.538 1.00 96.06 95 VAL A CA 1
ATOM 761 C C . VAL A 1 95 ? 2.256 -2.834 -18.498 1.00 96.06 95 VAL A C 1
ATOM 763 O O . VAL A 1 95 ? 3.482 -2.879 -18.500 1.00 96.06 95 VAL A O 1
ATOM 766 N N . ALA A 1 96 ? 1.532 -3.538 -19.370 1.00 96.06 96 ALA A N 1
ATOM 767 C CA . ALA A 1 96 ? 2.146 -4.396 -20.381 1.00 96.06 96 ALA A CA 1
ATOM 768 C C . ALA A 1 96 ? 3.038 -3.602 -21.353 1.00 96.06 96 ALA A C 1
ATOM 770 O O . ALA A 1 96 ? 4.137 -4.050 -21.685 1.00 96.06 96 ALA A O 1
ATOM 771 N N . ALA A 1 97 ? 2.609 -2.406 -21.768 1.00 96.81 97 ALA A N 1
ATOM 772 C CA . ALA A 1 97 ? 3.401 -1.510 -22.607 1.00 96.81 97 ALA A CA 1
ATOM 773 C C . ALA A 1 97 ? 4.667 -1.015 -21.888 1.00 96.81 97 ALA A C 1
ATOM 775 O O . ALA A 1 97 ? 5.749 -1.042 -22.475 1.00 96.81 97 ALA A O 1
ATOM 776 N N . MET A 1 98 ? 4.559 -0.645 -20.607 1.00 96.56 98 MET A N 1
ATOM 777 C CA . MET A 1 98 ? 5.706 -0.293 -19.763 1.00 96.56 98 MET A CA 1
ATOM 778 C C . MET A 1 98 ? 6.692 -1.465 -19.649 1.00 96.56 98 MET A C 1
ATOM 780 O O . MET A 1 98 ? 7.884 -1.303 -19.910 1.00 96.56 98 MET A O 1
ATOM 784 N N . CYS A 1 99 ? 6.201 -2.667 -19.331 1.00 96.69 99 CYS A N 1
ATOM 785 C CA . CYS A 1 99 ? 7.033 -3.864 -19.230 1.00 96.69 99 CYS A CA 1
ATOM 786 C C . CYS A 1 99 ? 7.714 -4.195 -20.562 1.00 96.69 99 CYS A C 1
ATOM 788 O O . CYS A 1 99 ? 8.883 -4.573 -20.575 1.00 96.69 99 CYS A O 1
ATOM 790 N N . ARG A 1 100 ? 7.026 -4.025 -21.697 1.00 96.56 100 ARG A N 1
ATOM 791 C CA . ARG A 1 100 ? 7.630 -4.178 -23.026 1.00 96.56 100 ARG A CA 1
ATOM 792 C C . ARG A 1 100 ? 8.744 -3.162 -23.251 1.00 96.56 100 ARG A C 1
ATOM 794 O O . ARG A 1 100 ? 9.827 -3.554 -23.677 1.00 96.56 100 ARG A O 1
ATOM 801 N N . ALA A 1 101 ? 8.519 -1.887 -22.935 1.00 95.81 101 ALA A N 1
ATOM 802 C CA . ALA A 1 101 ? 9.533 -0.845 -23.084 1.00 95.81 101 ALA A CA 1
ATOM 803 C C . ALA A 1 101 ? 10.792 -1.171 -22.266 1.00 95.81 101 ALA A C 1
ATOM 805 O O . ALA A 1 101 ? 11.903 -1.061 -22.777 1.00 95.81 101 ALA A O 1
ATOM 806 N N . HIS A 1 102 ? 10.621 -1.679 -21.041 1.00 95.94 102 HIS A N 1
ATOM 807 C CA . HIS A 1 102 ? 11.744 -2.075 -20.189 1.00 95.94 102 HIS A CA 1
ATOM 808 C C . HIS A 1 102 ? 12.502 -3.320 -20.674 1.00 95.94 102 HIS A C 1
ATOM 810 O O . HIS A 1 102 ? 13.626 -3.580 -20.241 1.00 95.94 102 HIS A O 1
ATOM 816 N N . ARG A 1 103 ? 11.892 -4.103 -21.565 1.00 97.00 103 ARG A N 1
ATOM 817 C CA . ARG A 1 103 ? 12.465 -5.318 -22.154 1.00 97.00 103 ARG A CA 1
ATOM 818 C C . ARG A 1 103 ? 12.916 -5.126 -23.602 1.00 97.00 103 ARG A C 1
ATOM 820 O O . ARG A 1 103 ? 13.409 -6.070 -24.209 1.00 97.00 103 ARG A O 1
ATOM 827 N N . THR A 1 104 ? 12.761 -3.931 -24.168 1.00 97.62 104 THR A N 1
ATOM 828 C CA . THR A 1 104 ? 13.089 -3.649 -25.571 1.00 97.62 104 THR A CA 1
ATOM 829 C C . THR A 1 104 ? 14.394 -2.872 -25.657 1.00 97.62 104 THR A C 1
ATOM 831 O O . THR A 1 104 ? 14.515 -1.779 -25.110 1.00 97.62 104 THR A O 1
ATOM 834 N N . CYS A 1 105 ? 15.382 -3.424 -26.362 1.00 96.62 105 CYS A N 1
ATOM 835 C CA . CYS A 1 105 ? 16.680 -2.769 -26.515 1.00 96.62 105 CYS A CA 1
ATOM 836 C C . CYS A 1 105 ? 16.554 -1.490 -27.349 1.00 96.62 105 CYS A C 1
ATOM 838 O O . CYS A 1 105 ? 16.101 -1.547 -28.492 1.00 96.62 105 CYS A O 1
ATOM 840 N N . ARG A 1 106 ? 17.026 -0.348 -26.830 1.00 94.56 106 ARG A N 1
ATOM 841 C CA . ARG A 1 106 ? 16.966 0.936 -27.558 1.00 94.56 106 ARG A CA 1
ATOM 842 C C . ARG A 1 106 ? 17.836 0.982 -28.819 1.00 94.56 106 ARG A C 1
ATOM 844 O O . ARG A 1 106 ? 17.570 1.799 -29.692 1.00 94.56 106 ARG A O 1
ATOM 851 N N . ARG A 1 107 ? 18.834 0.095 -28.946 1.00 94.19 107 ARG A N 1
ATOM 852 C CA . ARG A 1 107 ? 19.693 -0.011 -30.142 1.00 94.19 107 ARG A CA 1
ATOM 853 C C . ARG A 1 107 ? 19.125 -0.956 -31.200 1.00 94.19 107 ARG A C 1
ATOM 855 O O . ARG A 1 107 ? 18.808 -0.529 -32.302 1.00 94.19 107 ARG A O 1
ATOM 862 N N . CYS A 1 108 ? 18.975 -2.241 -30.877 1.00 95.56 108 CYS A N 1
ATOM 863 C CA . CYS A 1 108 ? 18.557 -3.251 -31.860 1.00 95.56 108 CYS A CA 1
ATOM 864 C C . CYS A 1 108 ? 17.041 -3.492 -31.923 1.00 95.56 108 CYS A C 1
ATOM 866 O O . CYS A 1 108 ? 16.593 -4.277 -32.752 1.00 95.56 108 CYS A O 1
ATOM 868 N N . ARG A 1 109 ? 16.248 -2.850 -31.053 1.00 96.56 109 ARG A N 1
ATOM 869 C CA . ARG A 1 109 ? 14.777 -2.954 -30.979 1.00 96.56 109 ARG A CA 1
ATOM 870 C C . ARG A 1 109 ? 14.217 -4.362 -30.730 1.00 96.56 109 ARG A C 1
ATOM 872 O O . ARG A 1 109 ? 13.010 -4.561 -30.813 1.00 96.56 109 ARG A O 1
ATOM 879 N N . ARG A 1 110 ? 15.063 -5.333 -30.369 1.00 96.69 110 ARG A N 1
ATOM 880 C CA . ARG A 1 110 ? 14.632 -6.679 -29.963 1.00 96.69 110 ARG A CA 1
ATOM 881 C C . ARG A 1 110 ? 14.015 -6.648 -28.560 1.00 96.69 110 ARG A C 1
ATOM 883 O O . ARG A 1 110 ? 14.596 -6.042 -27.656 1.00 96.69 110 ARG A O 1
ATOM 890 N N . GLU A 1 111 ? 12.870 -7.311 -28.395 1.00 96.75 111 GLU A N 1
ATOM 891 C CA . GLU A 1 111 ? 12.243 -7.582 -27.093 1.00 96.75 111 GLU A CA 1
ATOM 892 C C . GLU A 1 111 ? 12.883 -8.824 -26.447 1.00 96.75 111 GLU A C 1
ATOM 894 O O . GLU A 1 111 ? 13.185 -9.809 -27.127 1.00 96.75 111 GLU A O 1
ATOM 899 N N . PHE A 1 112 ? 13.107 -8.760 -25.136 1.00 95.56 112 PHE A N 1
ATOM 900 C CA . PHE A 1 112 ? 13.667 -9.829 -24.311 1.00 95.56 112 PHE A CA 1
ATOM 901 C C . PHE A 1 112 ? 12.645 -10.299 -23.263 1.00 95.56 112 PHE A C 1
ATOM 903 O O . PHE A 1 112 ? 11.658 -9.629 -22.975 1.00 95.56 112 PHE A O 1
ATOM 910 N N . ASP A 1 113 ? 12.869 -11.467 -22.674 1.00 95.00 113 ASP A N 1
ATOM 911 C CA . ASP A 1 113 ? 12.067 -12.003 -21.566 1.00 95.00 113 ASP A CA 1
ATOM 912 C C . ASP A 1 113 ? 12.374 -11.314 -20.223 1.00 95.00 113 ASP A C 1
ATOM 914 O O . ASP A 1 113 ? 11.498 -11.172 -19.369 1.00 95.00 113 ASP A O 1
ATOM 918 N N . ARG A 1 114 ? 13.602 -10.818 -20.078 1.00 94.25 114 ARG A N 1
ATOM 919 C CA . ARG A 1 114 ? 14.151 -10.111 -18.915 1.00 94.25 114 ARG A CA 1
ATOM 920 C C . ARG A 1 114 ? 14.203 -8.596 -19.098 1.00 94.25 114 ARG A C 1
ATOM 922 O O . ARG A 1 114 ? 14.381 -8.099 -20.211 1.00 94.25 114 ARG A O 1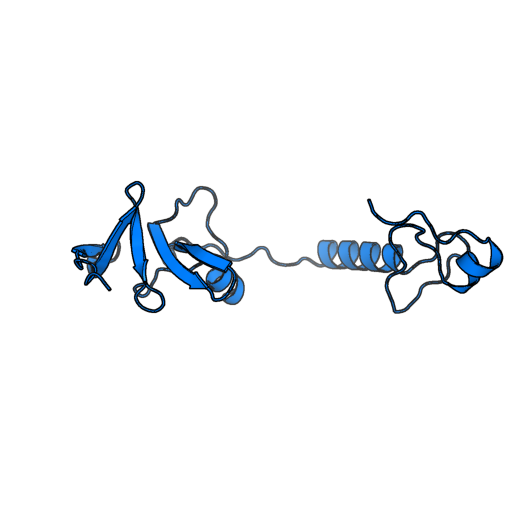
ATOM 929 N N . TYR A 1 115 ? 14.125 -7.863 -17.986 1.00 96.69 115 TYR A N 1
ATOM 930 C CA . TYR A 1 115 ? 14.367 -6.419 -17.989 1.00 96.69 115 TYR A CA 1
ATOM 931 C C . TYR A 1 115 ? 15.812 -6.095 -18.357 1.00 96.69 115 TYR A C 1
ATOM 933 O O . TYR A 1 115 ? 16.754 -6.775 -17.943 1.00 96.69 115 TYR A O 1
ATOM 941 N N . LEU A 1 116 ? 15.966 -5.047 -19.161 1.00 94.88 116 LEU A N 1
ATOM 942 C CA . LEU A 1 116 ? 17.267 -4.496 -19.501 1.00 94.88 116 LEU A CA 1
ATOM 943 C C . LEU A 1 116 ? 17.779 -3.600 -18.363 1.00 94.88 116 LEU A C 1
ATOM 945 O O . LEU A 1 116 ? 16.971 -3.072 -17.595 1.00 94.88 116 LEU A O 1
ATOM 949 N N . PRO A 1 117 ? 19.106 -3.413 -18.244 1.00 92.50 117 PRO A N 1
ATOM 950 C CA . PRO A 1 117 ? 19.678 -2.493 -17.266 1.00 92.50 117 PRO A CA 1
ATOM 951 C C . PRO A 1 117 ? 19.116 -1.080 -17.448 1.00 92.50 117 PRO A C 1
ATOM 953 O O . PRO A 1 117 ? 19.036 -0.586 -18.572 1.00 92.50 117 PRO A O 1
ATOM 956 N N . THR A 1 118 ? 18.747 -0.417 -16.353 1.00 90.69 118 THR A N 1
ATOM 957 C CA . THR A 1 118 ? 18.159 0.933 -16.386 1.00 90.69 118 THR A CA 1
ATOM 958 C C . THR A 1 118 ? 19.171 2.025 -16.738 1.00 90.69 118 THR A C 1
ATOM 960 O O . THR A 1 118 ? 18.760 3.081 -17.213 1.00 90.69 118 THR A O 1
ATOM 963 N N . SER A 1 119 ? 20.471 1.773 -16.544 1.00 89.00 119 SER A N 1
ATOM 964 C CA . SER A 1 119 ? 21.558 2.693 -16.906 1.00 89.00 119 SER A CA 1
ATOM 965 C C . SER A 1 119 ? 21.701 2.854 -18.423 1.00 89.00 119 SER A C 1
ATOM 967 O O . SER A 1 119 ? 21.855 3.967 -18.910 1.00 89.00 119 SER A O 1
ATOM 969 N N . THR A 1 120 ? 21.591 1.760 -19.184 1.00 91.19 120 THR A N 1
ATOM 970 C CA . THR A 1 120 ? 21.838 1.759 -20.639 1.00 91.19 120 THR A CA 1
ATOM 971 C C . THR A 1 120 ? 20.602 1.479 -21.489 1.00 91.19 120 THR A C 1
ATOM 973 O O . THR A 1 120 ? 20.602 1.766 -22.688 1.00 91.19 120 THR A O 1
ATOM 976 N N . TRP A 1 121 ? 19.553 0.868 -20.925 1.00 93.31 121 TRP A N 1
ATOM 977 C CA . TRP A 1 121 ? 18.380 0.354 -21.652 1.00 93.31 121 TRP A CA 1
ATOM 978 C C . TRP A 1 121 ? 18.737 -0.476 -22.898 1.00 93.31 121 TRP A C 1
ATOM 980 O O . TRP A 1 121 ? 18.030 -0.479 -23.913 1.00 93.31 121 TRP A O 1
ATOM 990 N N . THR A 1 122 ? 19.872 -1.171 -22.832 1.00 95.44 122 THR A N 1
ATOM 991 C CA . THR A 1 122 ? 20.498 -1.835 -23.974 1.00 95.44 122 THR A CA 1
ATOM 992 C C . THR A 1 122 ? 20.800 -3.290 -23.630 1.00 95.44 122 THR A C 1
ATOM 994 O O . THR A 1 122 ? 21.114 -3.638 -22.493 1.00 95.44 122 THR A O 1
ATOM 997 N N . CYS A 1 123 ? 20.648 -4.187 -24.606 1.00 95.50 123 CYS A N 1
ATOM 998 C CA . CYS A 1 123 ? 20.948 -5.600 -24.403 1.00 95.50 123 CYS A CA 1
ATOM 999 C C . CYS A 1 123 ? 22.456 -5.853 -24.326 1.00 95.50 123 CYS A C 1
ATOM 1001 O O . CYS A 1 123 ? 23.259 -5.092 -24.862 1.00 95.50 123 CYS A O 1
ATOM 1003 N N . TRP A 1 124 ? 22.831 -6.966 -23.696 1.00 93.94 124 TRP A N 1
ATOM 1004 C CA . TRP A 1 124 ? 24.232 -7.342 -23.508 1.00 93.94 124 TRP A CA 1
ATOM 1005 C C . TRP A 1 124 ? 25.059 -7.357 -24.808 1.00 93.94 124 TRP A C 1
ATOM 1007 O O . TRP A 1 124 ? 26.104 -6.711 -24.825 1.00 93.94 124 TRP A O 1
ATOM 1017 N N . PRO A 1 125 ? 24.587 -7.952 -25.926 1.00 94.88 125 PRO A N 1
ATOM 1018 C CA . PRO A 1 125 ? 25.322 -7.895 -27.193 1.00 94.88 125 PRO A CA 1
ATOM 1019 C C . PRO A 1 125 ? 25.573 -6.469 -27.698 1.00 94.88 125 PRO A C 1
ATOM 1021 O O . PRO A 1 125 ? 26.652 -6.162 -28.192 1.00 94.88 125 PRO A O 1
ATOM 1024 N N . CYS A 1 126 ? 24.591 -5.574 -27.561 1.00 94.88 126 CYS A N 1
ATOM 1025 C CA . CYS A 1 126 ? 24.739 -4.187 -27.991 1.00 94.88 126 CYS A CA 1
ATOM 1026 C C . CYS A 1 126 ? 25.671 -3.387 -27.070 1.00 94.88 126 CYS A C 1
ATOM 1028 O O . CYS A 1 126 ? 26.398 -2.532 -27.571 1.00 94.88 126 CYS A O 1
ATOM 1030 N N . MET A 1 127 ? 25.679 -3.667 -25.762 1.00 94.75 127 MET A N 1
ATOM 1031 C CA . MET A 1 127 ? 26.655 -3.080 -24.835 1.00 94.75 127 MET A CA 1
ATOM 1032 C C . MET A 1 127 ? 28.072 -3.533 -25.197 1.00 94.75 127 MET A C 1
ATOM 1034 O O . MET A 1 127 ? 28.944 -2.694 -25.383 1.00 94.75 127 MET A O 1
ATOM 1038 N N . GLN A 1 128 ? 28.277 -4.835 -25.432 1.00 95.00 128 GLN A N 1
ATOM 1039 C CA . GLN A 1 128 ? 29.573 -5.371 -25.863 1.00 95.00 128 GLN A CA 1
ATOM 1040 C C . GLN A 1 128 ? 30.056 -4.776 -27.190 1.00 95.00 128 GLN A C 1
ATOM 1042 O O . GLN A 1 128 ? 31.222 -4.418 -27.304 1.00 95.00 128 GLN A O 1
ATOM 1047 N N . ALA A 1 129 ? 29.169 -4.630 -28.177 1.00 93.81 129 ALA A N 1
ATOM 1048 C CA . ALA A 1 129 ? 29.5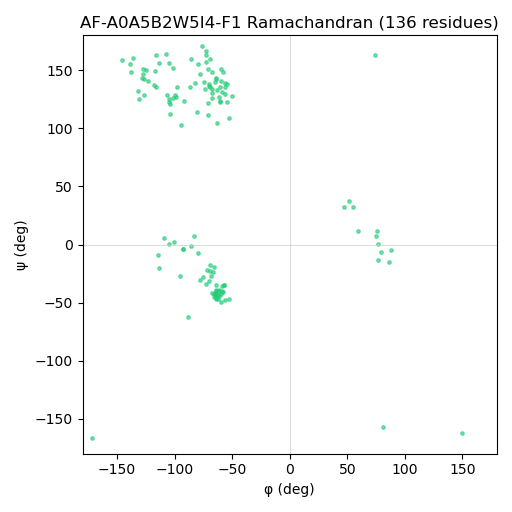26 -4.056 -29.474 1.00 93.81 129 ALA A CA 1
ATOM 1049 C C . ALA A 1 129 ? 29.870 -2.559 -29.404 1.00 93.81 129 ALA A C 1
ATOM 1051 O O . ALA A 1 129 ? 30.600 -2.055 -30.250 1.00 93.81 129 ALA A O 1
ATOM 1052 N N . THR A 1 130 ? 29.319 -1.841 -28.425 1.00 90.69 130 THR A N 1
ATOM 1053 C CA . THR A 1 130 ? 29.514 -0.390 -28.285 1.00 90.69 130 THR A CA 1
ATOM 1054 C C . THR A 1 130 ? 30.646 -0.048 -27.315 1.00 90.69 130 THR A C 1
ATOM 1056 O O . THR A 1 130 ? 31.236 1.020 -27.425 1.00 90.69 130 THR A O 1
ATOM 1059 N N . GLY A 1 131 ? 30.926 -0.921 -26.345 1.00 91.19 131 GLY A N 1
ATOM 1060 C CA . GLY A 1 131 ? 31.756 -0.598 -25.182 1.00 91.19 131 GLY A CA 1
ATOM 1061 C C . GLY A 1 131 ? 31.046 0.278 -24.141 1.00 91.19 131 GLY A C 1
ATOM 1062 O O . GLY A 1 131 ? 31.672 0.718 -23.184 1.00 91.19 131 GLY A O 1
ATOM 1063 N N . ASP A 1 132 ? 29.745 0.526 -24.312 1.00 88.00 132 ASP A N 1
ATOM 1064 C CA . ASP A 1 132 ? 28.924 1.313 -23.393 1.00 88.00 132 ASP A CA 1
ATOM 1065 C C . ASP A 1 132 ? 28.213 0.381 -22.405 1.00 88.00 132 ASP A C 1
ATOM 1067 O O . ASP A 1 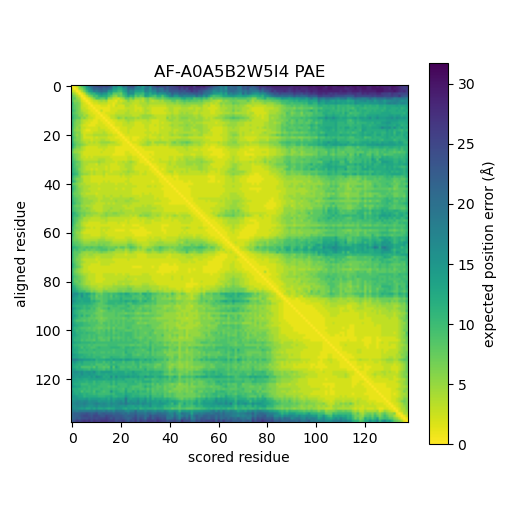132 ? 27.233 -0.289 -22.748 1.00 88.00 132 ASP A O 1
ATOM 1071 N N . PHE A 1 133 ? 28.736 0.323 -21.181 1.00 90.00 133 PHE A N 1
ATOM 1072 C CA . PHE A 1 133 ? 28.180 -0.458 -20.072 1.00 90.00 133 PHE A CA 1
ATOM 1073 C C . PHE A 1 133 ? 27.364 0.400 -19.091 1.00 90.00 133 PHE A C 1
ATOM 1075 O O . PHE A 1 133 ? 26.823 -0.129 -18.117 1.00 90.00 133 PHE A O 1
ATOM 1082 N N . GLY A 1 134 ? 27.219 1.698 -19.379 1.00 84.56 134 GLY A N 1
ATOM 1083 C CA . GLY A 1 134 ? 26.618 2.681 -18.488 1.00 84.56 134 GLY A CA 1
ATOM 1084 C C . GLY A 1 134 ? 27.522 3.061 -17.317 1.00 84.56 134 GLY A C 1
ATOM 1085 O O . GLY A 1 134 ? 28.481 2.367 -16.979 1.00 84.56 134 GLY A O 1
ATOM 1086 N N . GLU A 1 135 ? 27.197 4.183 -16.685 1.00 80.69 135 GLU A N 1
ATOM 1087 C CA . GLU A 1 135 ? 27.850 4.604 -15.448 1.00 80.69 135 GLU A CA 1
ATOM 1088 C C . GLU A 1 135 ? 27.301 3.801 -14.254 1.00 80.69 135 GLU A C 1
ATOM 1090 O O . GLU A 1 135 ? 26.117 3.430 -14.247 1.00 80.69 135 GLU A O 1
ATOM 1095 N N . PRO A 1 136 ? 28.132 3.502 -13.238 1.00 74.44 136 PRO A N 1
ATOM 1096 C CA . PRO A 1 136 ? 27.643 2.923 -11.995 1.00 74.44 136 PRO A CA 1
ATOM 1097 C C . PRO A 1 136 ? 26.633 3.876 -11.346 1.00 74.44 136 PRO A C 1
ATOM 1099 O O . PRO A 1 136 ? 26.816 5.092 -11.361 1.00 74.44 136 PRO A O 1
ATOM 1102 N N . ALA A 1 137 ? 25.559 3.322 -10.778 1.00 66.19 137 ALA A N 1
ATOM 1103 C CA . ALA A 1 137 ? 24.620 4.119 -9.999 1.00 66.19 137 ALA A CA 1
ATOM 1104 C C . ALA A 1 137 ? 25.368 4.744 -8.810 1.00 66.19 137 ALA A C 1
ATOM 1106 O O . ALA A 1 137 ? 26.004 4.012 -8.048 1.00 66.19 137 ALA A O 1
ATOM 1107 N N . ALA A 1 138 ? 25.325 6.075 -8.717 1.00 61.00 138 ALA A N 1
ATOM 1108 C CA . ALA A 1 138 ? 25.861 6.839 -7.592 1.00 61.00 138 ALA A CA 1
ATOM 1109 C C . ALA A 1 138 ? 25.120 6.528 -6.284 1.00 61.00 138 ALA A C 1
ATOM 1111 O O . ALA A 1 138 ? 23.897 6.247 -6.347 1.00 61.00 138 ALA A O 1
#

Sequence (138 aa):
MRRAQLRDLRLWDGTWTWCSGFRDGLPWWCWGSAPAGLVTLSQLREQRLRRRAGQDPFGLLVFRKHGCGEQVAELYRVDLAVAARTYTLAVAASVAAMCRAHRTCRRCRREFDRYLPTSTWTCWPCMQATGDFGEPAA

Radius of gyration: 24.04 Å; Cα contacts (8 Å, |Δi|>4): 191; chains: 1; bounding box: 51×23×65 Å

Mean predicted aligned error: 6.94 Å

Secondary structure (DSSP, 8-state):
------EEEE-TTS-EEEESEEETTEEEEETT-PPTTEEEHHHHHHTTEEPPTT----EEEEEEETTTEEEEEEEEESTT-EEPPP--HHHHHHHHHHHHHHHB-TTT--B-SSPPPTTT---HHHHHHHT---PPP-

pLDDT: mean 91.87, std 8.72, range [47.03, 97.62]

Nearest PDB structures (foldseek):
  5jup-assembly1_Y  TM=1.922E-01  e=3.478E+00  Saccharomyces cerevisiae
  7uqb-assembly1_T  TM=2.154E-01  e=5.714E+00  Saccharomyces cerevisiae BY4741
  8pv8-assembly1_LT  TM=1.749E-01  e=4.458E+00  Thermochaetoides thermophila DSM 1495
  8i9p-assembly1_LT  TM=1.633E-01  e=6.469E+00  Thermochaetoides thermophila DSM 1495

InterPro domains:
  IPR048142 RRQRL motif-containing zinc-binding protein [NF041638] (26-127)